Protein AF-A0A971Z7B6-F1 (afdb_monomer_lite)

Sequence (151 aa):
MLAPSCSHKISGAKILSSDQIKGQEIATIKVTFFDSDNRLKSPVATLASSIQGEQPYIMELRNIIATSKGISIEEDSQFSPITDSSHFIELIYDNDYKLDFYYSHQNNWIIWSNVINEDEQKILEYHFLNPKESMEEWLSKVEPMATRAEE

Structure (mmCIF, N/CA/C/O backbone):
data_AF-A0A971Z7B6-F1
#
_entry.id   AF-A0A971Z7B6-F1
#
loop_
_atom_site.group_PDB
_atom_site.id
_atom_site.type_symbol
_atom_site.label_atom_id
_atom_site.label_alt_id
_atom_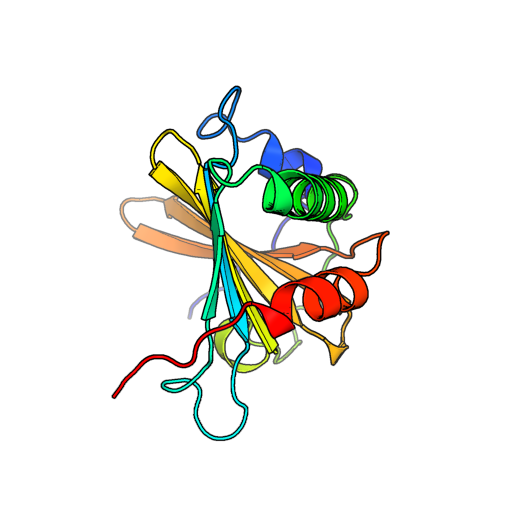site.label_comp_id
_atom_site.label_asym_id
_atom_site.label_entity_id
_atom_site.label_seq_id
_atom_site.pdbx_PDB_ins_code
_atom_site.Cartn_x
_atom_site.Cartn_y
_atom_site.Cartn_z
_atom_site.occupancy
_atom_site.B_iso_or_equiv
_atom_site.auth_seq_id
_atom_site.auth_comp_id
_atom_site.auth_asym_id
_atom_site.auth_atom_id
_atom_site.pdbx_PDB_model_num
ATOM 1 N N . MET A 1 1 ? 7.404 -15.207 -23.929 1.00 28.53 1 MET A N 1
ATOM 2 C CA . MET A 1 1 ? 8.175 -14.011 -23.538 1.00 28.53 1 MET A CA 1
ATOM 3 C C . MET A 1 1 ? 7.154 -13.010 -23.044 1.00 28.53 1 MET A C 1
ATOM 5 O O . MET A 1 1 ? 6.328 -12.593 -23.841 1.00 28.53 1 MET A O 1
ATOM 9 N N . LEU A 1 2 ? 7.111 -12.762 -21.735 1.00 34.25 2 LEU A N 1
ATOM 10 C CA . LEU A 1 2 ? 6.249 -11.736 -21.151 1.00 34.25 2 LEU A CA 1
ATOM 11 C C . LEU A 1 2 ? 6.929 -10.401 -21.443 1.00 34.25 2 LEU A C 1
ATOM 13 O O . LEU A 1 2 ? 8.019 -10.159 -20.931 1.00 34.25 2 LEU A O 1
ATOM 17 N N . ALA A 1 3 ? 6.354 -9.599 -22.334 1.00 32.56 3 ALA A N 1
ATOM 18 C CA . ALA A 1 3 ? 6.779 -8.216 -22.470 1.00 32.56 3 ALA A CA 1
ATOM 19 C C . ALA A 1 3 ? 6.376 -7.499 -21.170 1.00 32.56 3 ALA A C 1
ATOM 21 O O . ALA A 1 3 ? 5.198 -7.563 -20.809 1.00 32.56 3 ALA A O 1
ATOM 22 N N . PRO A 1 4 ? 7.306 -6.865 -20.438 1.00 45.62 4 PRO A N 1
ATOM 23 C CA . PRO A 1 4 ? 6.919 -5.960 -19.374 1.00 45.62 4 PRO A CA 1
ATOM 24 C C . PRO A 1 4 ? 6.203 -4.785 -20.041 1.00 45.62 4 PRO A C 1
ATOM 26 O O . PRO A 1 4 ? 6.789 -4.070 -20.852 1.00 45.62 4 PRO A O 1
ATOM 29 N N . SER A 1 5 ? 4.909 -4.637 -19.760 1.00 43.34 5 SER A N 1
ATOM 30 C CA . SER A 1 5 ? 4.132 -3.467 -20.162 1.00 43.34 5 SER A CA 1
ATOM 31 C C . SER A 1 5 ? 4.793 -2.232 -19.547 1.00 43.34 5 SER A C 1
ATOM 33 O O . SER A 1 5 ? 4.904 -2.121 -18.323 1.00 43.34 5 SER A O 1
ATOM 35 N N . CYS A 1 6 ? 5.290 -1.326 -20.394 1.00 45.94 6 CYS A N 1
ATOM 36 C CA . CYS A 1 6 ? 5.794 -0.025 -19.976 1.00 45.94 6 CYS A CA 1
ATOM 37 C C . CYS A 1 6 ? 4.662 0.711 -19.245 1.00 45.94 6 CYS A C 1
ATOM 39 O O . CYS A 1 6 ? 3.735 1.237 -19.872 1.00 45.94 6 CYS A O 1
ATOM 41 N N . SER A 1 7 ? 4.730 0.762 -17.912 1.00 52.06 7 SER A N 1
ATOM 42 C CA . SER A 1 7 ? 3.718 1.451 -17.118 1.00 52.06 7 SER A CA 1
ATOM 43 C C . SER A 1 7 ? 3.689 2.922 -17.538 1.00 52.06 7 SER A C 1
ATOM 45 O O . SER A 1 7 ? 4.689 3.646 -17.452 1.00 52.06 7 SER A O 1
ATOM 47 N N . HIS A 1 8 ? 2.541 3.373 -18.033 1.00 62.47 8 HIS A N 1
ATOM 48 C CA . HIS A 1 8 ? 2.324 4.788 -18.281 1.00 62.47 8 HIS A CA 1
ATOM 49 C C . HIS A 1 8 ? 2.435 5.519 -16.937 1.00 62.47 8 HIS A C 1
ATOM 51 O O . HIS A 1 8 ? 2.079 4.968 -15.893 1.00 62.47 8 HIS A O 1
ATOM 57 N N . LYS A 1 9 ? 2.943 6.758 -16.939 1.00 82.19 9 LYS A N 1
ATOM 58 C CA . LYS A 1 9 ? 3.063 7.575 -15.720 1.00 82.19 9 LYS A CA 1
ATOM 59 C C . LYS A 1 9 ? 1.670 7.875 -15.157 1.00 82.19 9 LYS A C 1
ATOM 61 O O . LYS A 1 9 ? 1.057 8.880 -15.513 1.00 82.19 9 LYS A O 1
ATOM 66 N N . ILE A 1 10 ? 1.171 7.009 -14.282 1.00 89.31 10 ILE A N 1
ATOM 67 C CA . ILE A 1 10 ? -0.084 7.193 -13.555 1.00 89.31 10 ILE A CA 1
ATOM 68 C C . ILE A 1 10 ? 0.251 7.818 -12.201 1.00 89.31 10 ILE A C 1
ATOM 70 O O . ILE A 1 10 ? 1.139 7.349 -11.501 1.00 89.31 10 ILE A O 1
ATOM 74 N N . SER A 1 11 ? -0.423 8.910 -11.838 1.00 93.62 11 SER A N 1
ATOM 75 C CA . SER A 1 11 ? -0.278 9.538 -10.519 1.00 93.62 11 SER A CA 1
ATOM 76 C C . SER A 1 11 ? -1.204 8.897 -9.491 1.00 93.62 11 SER A C 1
ATOM 78 O O . SER A 1 11 ? -2.250 8.352 -9.846 1.00 93.62 11 SER A O 1
ATOM 80 N N . GLY A 1 12 ? -0.895 9.042 -8.201 1.00 94.19 12 GLY A N 1
ATOM 81 C CA . GLY A 1 12 ? -1.777 8.516 -7.160 1.00 94.19 12 GLY A CA 1
ATOM 82 C C . GLY A 1 12 ? -3.154 9.186 -7.141 1.00 94.19 12 GLY A C 1
ATOM 83 O O . GLY A 1 12 ? -4.158 8.502 -6.978 1.00 94.19 12 GLY A O 1
ATOM 84 N N . ALA A 1 13 ? -3.254 10.482 -7.463 1.00 94.62 13 ALA A N 1
ATOM 85 C CA . ALA A 1 13 ? -4.549 11.135 -7.691 1.00 94.62 13 ALA A CA 1
ATOM 86 C C . ALA A 1 13 ? -5.377 10.460 -8.804 1.00 94.62 13 ALA A C 1
ATOM 88 O O . ALA A 1 13 ? -6.603 10.378 -8.708 1.00 94.62 13 ALA A O 1
ATOM 89 N N . LYS A 1 14 ? -4.726 9.958 -9.864 1.00 94.50 14 LYS A N 1
ATOM 90 C CA . LYS A 1 14 ? -5.416 9.237 -10.939 1.00 94.50 14 LYS A CA 1
ATOM 91 C C . LYS A 1 14 ? -5.886 7.857 -10.471 1.00 94.50 14 LYS A C 1
ATOM 93 O O . LYS A 1 14 ? -7.012 7.486 -10.783 1.00 94.50 14 LYS A O 1
ATOM 98 N N . ILE A 1 15 ? -5.078 7.150 -9.683 1.00 94.31 15 ILE A N 1
ATOM 99 C CA . ILE A 1 15 ? -5.452 5.863 -9.069 1.00 94.31 15 ILE A CA 1
ATOM 100 C C . ILE A 1 15 ? -6.676 6.049 -8.164 1.00 94.31 15 ILE A C 1
ATOM 102 O O . ILE A 1 15 ? -7.679 5.366 -8.333 1.00 94.31 15 ILE A O 1
ATOM 106 N N . LEU A 1 16 ? -6.646 7.053 -7.282 1.00 94.31 16 LEU A N 1
ATOM 107 C CA . LEU A 1 16 ? -7.722 7.358 -6.329 1.00 94.31 16 LEU A CA 1
ATOM 108 C C . LEU A 1 16 ? -8.994 7.963 -6.961 1.00 94.31 16 LEU A C 1
ATOM 110 O O . LEU A 1 16 ? -9.944 8.274 -6.247 1.00 94.31 16 LEU A O 1
ATOM 114 N N . SER A 1 17 ? -9.020 8.159 -8.282 1.00 92.44 17 SER A N 1
ATOM 115 C CA . SER A 1 17 ? -10.197 8.624 -9.037 1.00 92.44 17 SER A CA 1
ATOM 116 C C . SER A 1 17 ? -10.767 7.557 -9.974 1.00 92.44 17 SER A C 1
ATOM 118 O O . SER A 1 17 ? -11.563 7.877 -10.857 1.00 92.44 17 SER A O 1
ATOM 120 N N . SER A 1 18 ? -10.364 6.298 -9.784 1.00 90.81 18 SER A N 1
ATOM 121 C CA . SER A 1 18 ? -10.967 5.137 -10.437 1.00 90.81 18 SER A CA 1
ATOM 122 C C . SER A 1 18 ? -12.477 5.078 -10.162 1.00 90.81 18 SER A C 1
ATOM 124 O O . SER A 1 18 ? -12.941 5.372 -9.057 1.00 90.81 18 SER A O 1
ATOM 126 N N . ASP A 1 19 ? -13.256 4.700 -11.179 1.00 92.06 19 ASP A N 1
ATOM 127 C CA . ASP A 1 19 ? -14.719 4.644 -11.085 1.00 92.06 19 ASP A CA 1
ATOM 128 C C . ASP A 1 19 ? -15.196 3.638 -10.028 1.00 92.06 19 ASP A C 1
ATOM 130 O O . ASP A 1 19 ? -16.231 3.848 -9.403 1.00 92.06 19 ASP A O 1
ATOM 134 N N . GLN A 1 20 ? -14.412 2.586 -9.779 1.00 92.06 20 GLN A N 1
ATOM 135 C CA . GLN A 1 20 ? -14.699 1.542 -8.797 1.00 92.06 20 GLN A CA 1
ATOM 136 C C . GLN A 1 20 ? -14.705 2.049 -7.348 1.00 92.06 20 GLN A C 1
ATOM 138 O O . GLN A 1 20 ? -15.347 1.442 -6.499 1.00 92.06 20 GLN A O 1
ATOM 143 N N . ILE A 1 21 ? -14.012 3.153 -7.063 1.00 93.06 21 ILE A N 1
ATOM 144 C CA . ILE A 1 21 ? -13.868 3.718 -5.709 1.00 93.06 21 ILE A CA 1
ATOM 145 C C . ILE A 1 21 ? -14.414 5.142 -5.609 1.00 93.06 21 ILE A C 1
ATOM 147 O O . ILE A 1 21 ? -14.245 5.841 -4.609 1.00 93.06 21 ILE A O 1
ATOM 151 N N . LYS A 1 22 ? -15.070 5.617 -6.667 1.00 91.69 22 LYS A N 1
ATOM 152 C CA . LYS A 1 22 ? -15.595 6.973 -6.716 1.00 91.69 22 LYS A CA 1
ATOM 153 C C . LYS A 1 22 ? -16.743 7.134 -5.718 1.00 91.69 22 LYS A C 1
ATOM 155 O O . LYS A 1 22 ? -17.763 6.455 -5.803 1.00 91.69 22 LYS A O 1
ATOM 160 N N . GLY A 1 23 ? -16.584 8.080 -4.791 1.00 91.00 23 GLY A N 1
ATOM 161 C CA . GLY A 1 23 ? -17.558 8.330 -3.723 1.00 91.00 23 GLY A CA 1
ATOM 162 C C . GLY A 1 23 ? -17.588 7.252 -2.638 1.00 91.00 23 GLY A C 1
ATOM 163 O O . GLY A 1 23 ? -18.521 7.252 -1.846 1.00 91.00 23 GLY A O 1
ATOM 164 N N . GLN A 1 24 ? -16.606 6.349 -2.638 1.00 95.38 24 GLN A N 1
ATOM 165 C CA . GLN A 1 24 ? -16.402 5.333 -1.612 1.00 95.38 24 GLN A CA 1
ATOM 166 C C . GLN A 1 24 ? -15.335 5.811 -0.626 1.00 95.38 24 GLN A C 1
ATOM 168 O O . GLN A 1 24 ? -14.371 6.480 -1.021 1.00 95.38 24 GLN A O 1
ATOM 173 N N . GLU A 1 25 ? -15.488 5.446 0.641 1.00 94.62 25 GLU A N 1
ATOM 174 C CA . GLU A 1 25 ? -14.496 5.731 1.678 1.00 94.62 25 GLU A CA 1
ATOM 175 C C . GLU A 1 25 ? -13.614 4.507 1.941 1.00 94.62 25 GLU A C 1
ATOM 177 O O . GLU A 1 25 ? -14.022 3.361 1.742 1.00 94.62 25 GLU A O 1
ATOM 182 N N . ILE A 1 26 ? -12.384 4.740 2.406 1.00 97.25 26 ILE A N 1
ATOM 183 C CA . ILE A 1 26 ? -11.505 3.646 2.836 1.00 97.25 26 ILE A CA 1
ATOM 184 C C . ILE A 1 26 ? -12.069 3.093 4.147 1.00 97.25 26 ILE A C 1
ATOM 186 O O . ILE A 1 26 ? -12.076 3.780 5.168 1.00 97.25 26 ILE A O 1
ATOM 190 N N . ALA A 1 27 ? -12.536 1.848 4.122 1.00 97.50 27 ALA A N 1
ATOM 191 C CA . ALA A 1 27 ? -13.078 1.162 5.287 1.00 97.50 27 ALA A CA 1
ATOM 192 C C . ALA A 1 27 ? -11.974 0.536 6.143 1.00 97.50 27 ALA A C 1
ATOM 194 O O . ALA A 1 27 ? -12.044 0.541 7.374 1.00 97.50 27 ALA A O 1
ATOM 195 N N . THR A 1 28 ? -10.950 -0.026 5.504 1.00 98.00 28 THR A N 1
ATOM 196 C CA . THR A 1 28 ? -9.859 -0.722 6.188 1.00 98.00 28 THR A CA 1
ATOM 197 C C . THR A 1 28 ? -8.548 -0.536 5.438 1.00 98.00 28 THR A C 1
ATOM 199 O O . THR A 1 28 ? -8.518 -0.532 4.209 1.00 98.00 28 THR A O 1
ATOM 202 N N . ILE A 1 29 ? -7.454 -0.418 6.184 1.00 98.38 29 ILE A N 1
ATOM 203 C CA . ILE A 1 29 ? -6.091 -0.509 5.662 1.00 98.38 29 ILE A CA 1
ATOM 204 C C . ILE A 1 29 ? -5.421 -1.688 6.345 1.00 98.38 29 ILE A C 1
ATOM 206 O O . ILE A 1 29 ? -5.422 -1.767 7.572 1.00 98.38 29 ILE A O 1
ATOM 210 N N . LYS A 1 30 ? -4.807 -2.576 5.568 1.00 98.12 30 LYS A N 1
ATOM 211 C CA . LYS A 1 30 ? -3.900 -3.592 6.105 1.00 98.12 30 LYS A CA 1
ATOM 212 C C . LYS A 1 30 ? -2.490 -3.301 5.649 1.00 98.12 30 LYS A C 1
ATOM 214 O O . LYS A 1 30 ? -2.262 -3.112 4.459 1.00 98.12 30 LYS A O 1
ATOM 219 N N . VAL A 1 31 ? -1.550 -3.303 6.583 1.00 97.88 31 VAL A N 1
ATOM 220 C CA . VAL A 1 31 ? -0.127 -3.113 6.304 1.00 97.88 31 VAL A CA 1
ATOM 221 C C . VAL A 1 31 ? 0.619 -4.347 6.767 1.00 97.88 31 VAL A C 1
ATOM 223 O O . VAL A 1 31 ? 0.650 -4.636 7.957 1.00 97.88 31 VAL A O 1
ATOM 226 N N . THR A 1 32 ? 1.218 -5.069 5.829 1.00 96.88 32 THR A N 1
ATOM 227 C CA . THR A 1 32 ? 2.157 -6.155 6.110 1.00 96.88 32 THR A CA 1
ATOM 228 C C . THR A 1 32 ? 3.566 -5.583 6.125 1.00 96.88 32 THR A C 1
ATOM 230 O O . THR A 1 32 ? 4.026 -5.054 5.110 1.00 96.88 32 THR A O 1
ATOM 233 N N . PHE A 1 33 ? 4.247 -5.702 7.259 1.00 95.19 33 PHE A N 1
ATOM 234 C CA . PHE A 1 33 ? 5.643 -5.301 7.426 1.00 95.19 33 PHE A CA 1
ATOM 235 C C . PHE A 1 33 ? 6.505 -6.525 7.131 1.00 95.19 33 PHE A C 1
ATOM 237 O O . PHE A 1 33 ? 6.574 -7.434 7.957 1.00 95.19 33 PHE A O 1
ATOM 244 N N . PHE A 1 34 ? 7.077 -6.617 5.925 1.00 93.50 34 PHE A N 1
ATOM 245 C CA . PHE A 1 34 ? 7.740 -7.850 5.511 1.00 93.50 34 PHE A CA 1
ATOM 246 C C . PHE A 1 34 ? 8.973 -8.134 6.365 1.00 93.50 34 PHE A C 1
ATOM 248 O O . PHE A 1 34 ? 9.929 -7.361 6.377 1.00 93.50 34 PHE A O 1
ATOM 255 N N . ASP A 1 35 ? 8.963 -9.290 7.022 1.00 87.88 35 ASP A N 1
ATOM 256 C CA . ASP A 1 35 ? 10.132 -9.824 7.707 1.00 87.88 35 ASP A CA 1
ATOM 257 C C . ASP A 1 35 ? 11.144 -10.323 6.659 1.00 87.88 35 ASP A C 1
ATOM 259 O O . ASP A 1 35 ? 10.799 -11.097 5.755 1.00 87.88 35 ASP A O 1
ATOM 263 N N . SER A 1 36 ? 12.387 -9.840 6.752 1.00 84.06 36 SER A N 1
ATOM 264 C CA . SER A 1 36 ? 13.457 -10.161 5.800 1.00 84.06 36 SER A CA 1
ATOM 265 C C . SER A 1 36 ? 13.891 -11.624 5.853 1.00 84.06 36 SER A C 1
ATOM 267 O O . SER A 1 36 ? 14.361 -12.150 4.846 1.00 84.06 36 SER A O 1
ATOM 269 N N . ASP A 1 37 ? 13.719 -12.276 7.002 1.00 85.50 37 ASP A N 1
ATOM 270 C CA . ASP A 1 37 ? 14.129 -13.655 7.243 1.00 85.50 37 ASP A CA 1
ATOM 271 C C . ASP A 1 37 ? 12.973 -14.625 6.965 1.00 85.50 37 ASP A C 1
ATOM 273 O O . ASP A 1 37 ? 13.190 -15.744 6.491 1.00 85.50 37 ASP A O 1
ATOM 277 N N . ASN A 1 38 ? 11.729 -14.211 7.236 1.00 86.19 38 ASN A N 1
ATOM 278 C CA . ASN A 1 38 ? 10.544 -15.022 6.978 1.00 86.19 38 ASN A CA 1
ATOM 279 C C . ASN A 1 38 ? 9.273 -14.207 6.695 1.00 86.19 38 ASN A C 1
ATOM 281 O O . ASN A 1 38 ? 8.430 -13.996 7.571 1.00 86.19 38 ASN A O 1
ATOM 285 N N . ARG A 1 39 ? 9.051 -13.895 5.414 1.00 85.56 39 ARG A N 1
ATOM 286 C CA . ARG A 1 39 ? 7.858 -13.180 4.933 1.00 85.56 39 ARG A CA 1
ATOM 287 C C . ARG A 1 39 ? 6.516 -13.793 5.357 1.00 85.56 39 ARG A C 1
ATOM 289 O O . ARG A 1 39 ? 5.547 -13.047 5.466 1.00 85.56 39 ARG A O 1
ATOM 296 N N . LEU A 1 40 ? 6.428 -15.102 5.618 1.00 85.12 40 LEU A N 1
ATOM 297 C CA . LEU A 1 40 ? 5.179 -15.741 6.066 1.00 85.12 40 LEU A CA 1
ATOM 298 C C . LEU A 1 40 ? 4.805 -15.380 7.509 1.00 85.12 40 LEU A C 1
ATOM 300 O O . LEU A 1 40 ? 3.640 -15.482 7.873 1.00 85.12 40 LEU A O 1
ATOM 304 N N . LYS A 1 41 ? 5.779 -14.955 8.321 1.00 88.06 41 LYS A N 1
ATOM 305 C CA . LYS A 1 41 ? 5.581 -14.537 9.718 1.00 88.06 41 LYS A CA 1
ATOM 306 C C . LYS A 1 41 ? 5.537 -13.015 9.885 1.00 88.06 41 LYS A C 1
ATOM 308 O O . LYS A 1 41 ? 5.612 -12.516 11.007 1.00 88.06 41 LYS A O 1
ATOM 313 N N . SER A 1 42 ? 5.424 -12.289 8.773 1.00 92.56 42 SER A N 1
ATOM 314 C CA . SER A 1 42 ? 5.374 -10.829 8.759 1.00 92.56 42 SER A CA 1
ATOM 315 C C . SER A 1 42 ? 4.215 -10.320 9.618 1.00 92.56 42 SER A C 1
ATOM 317 O O . SER A 1 42 ? 3.086 -10.791 9.444 1.00 92.56 42 SER A O 1
ATOM 319 N N . PRO A 1 43 ? 4.452 -9.375 10.541 1.00 94.94 43 PRO A N 1
ATOM 320 C CA . PRO A 1 43 ? 3.373 -8.768 11.298 1.00 94.94 43 PRO A CA 1
ATOM 321 C C . PRO A 1 43 ? 2.487 -7.902 10.398 1.00 94.94 43 PRO A C 1
ATOM 323 O O . PRO A 1 43 ? 2.934 -7.338 9.393 1.00 94.94 43 PRO A O 1
ATOM 326 N N . VAL A 1 44 ? 1.215 -7.806 10.779 1.00 96.75 44 VAL A N 1
ATOM 327 C CA . VAL A 1 44 ? 0.197 -7.057 10.046 1.00 96.75 44 VAL A CA 1
ATOM 328 C C . VAL A 1 44 ? -0.469 -6.057 10.981 1.00 96.75 44 VAL A C 1
ATOM 330 O O . VAL A 1 44 ? -1.025 -6.434 12.009 1.00 96.75 44 VAL A O 1
ATOM 333 N N . ALA A 1 45 ? -0.445 -4.777 10.617 1.00 97.00 45 ALA A N 1
ATOM 334 C CA . ALA A 1 45 ? -1.309 -3.771 11.227 1.00 97.00 45 ALA A CA 1
ATOM 335 C C . ALA A 1 45 ? -2.615 -3.683 10.439 1.00 97.00 45 ALA A C 1
ATOM 337 O O . ALA A 1 45 ? -2.603 -3.697 9.207 1.00 97.00 45 ALA A O 1
ATOM 338 N N . THR A 1 46 ? -3.739 -3.578 11.144 1.00 97.19 46 THR A N 1
ATOM 339 C CA . THR A 1 46 ? -5.052 -3.333 10.537 1.00 97.19 46 THR A CA 1
ATOM 340 C C . THR A 1 46 ? -5.626 -2.057 11.126 1.00 97.19 46 THR A C 1
ATOM 342 O O . THR A 1 46 ? -5.841 -1.996 12.331 1.00 97.19 46 THR A O 1
ATOM 345 N N . LEU A 1 47 ? -5.872 -1.065 10.273 1.00 96.81 47 LEU A N 1
ATOM 346 C CA . LEU A 1 47 ? -6.567 0.170 10.620 1.00 96.81 47 LEU A CA 1
ATOM 347 C C . LEU A 1 47 ? -7.997 0.096 10.088 1.00 96.81 47 LEU A C 1
ATOM 349 O O . LEU A 1 47 ? -8.199 -0.292 8.937 1.00 96.81 47 LEU A O 1
ATOM 353 N N . ALA A 1 48 ? -8.977 0.506 10.880 1.00 96.62 48 ALA A N 1
ATOM 354 C CA . ALA A 1 48 ? -10.384 0.513 10.522 1.00 96.62 48 ALA A CA 1
ATOM 355 C C . ALA A 1 48 ? -10.988 1.910 10.687 1.00 96.62 48 ALA A C 1
ATOM 357 O O . ALA A 1 48 ? -10.850 2.565 11.719 1.00 96.62 48 ALA A O 1
ATOM 358 N N . SER A 1 49 ? -11.752 2.349 9.688 1.00 94.88 49 SER A N 1
ATOM 359 C CA . SER A 1 49 ? -12.444 3.643 9.727 1.00 94.88 49 SER A CA 1
ATOM 360 C C . SER A 1 49 ? -13.491 3.722 10.851 1.00 94.88 49 SER A C 1
ATOM 362 O O . SER A 1 49 ? -13.824 4.800 11.343 1.00 94.88 49 SER A O 1
ATOM 364 N N . SER A 1 50 ? -13.979 2.582 11.334 1.00 95.69 50 SER A N 1
ATOM 365 C CA . SER A 1 50 ? -14.863 2.511 12.499 1.00 95.69 50 SER A CA 1
ATOM 366 C C . SER A 1 50 ? -14.174 2.888 13.821 1.00 95.69 50 SER A C 1
ATOM 368 O O . SER A 1 50 ? -14.866 3.168 14.802 1.00 95.69 50 SER A O 1
ATOM 370 N N . ILE A 1 51 ? -12.838 2.939 13.866 1.00 95.12 51 ILE A N 1
ATOM 371 C CA . ILE A 1 51 ? -12.055 3.294 15.052 1.00 95.12 51 ILE A CA 1
ATOM 372 C C . ILE A 1 51 ? -11.652 4.771 14.963 1.00 95.12 51 ILE A C 1
ATOM 374 O O . ILE A 1 51 ? -10.804 5.173 14.169 1.00 95.12 51 ILE A O 1
ATOM 378 N N . GLN A 1 52 ? -12.247 5.610 15.818 1.00 91.62 52 GLN A N 1
ATOM 379 C CA . GLN A 1 52 ? -12.078 7.072 15.767 1.00 91.62 52 GLN A CA 1
ATOM 380 C C . GLN A 1 52 ? -10.609 7.526 15.850 1.00 91.62 52 GLN A C 1
ATOM 382 O O . GLN A 1 52 ? -10.237 8.510 15.214 1.00 91.62 52 GLN A O 1
ATOM 387 N N . GLY A 1 53 ? -9.778 6.821 16.624 1.00 93.62 53 GLY A N 1
ATOM 388 C CA . GLY A 1 53 ? -8.353 7.131 16.761 1.00 93.62 53 GLY A CA 1
ATOM 389 C C . GLY A 1 53 ? -7.520 6.832 15.511 1.00 93.62 53 GLY A C 1
ATOM 390 O O . GLY A 1 53 ? -6.421 7.361 15.390 1.00 93.62 53 GLY A O 1
ATOM 391 N N . GLU A 1 54 ? -8.037 6.027 14.578 1.00 95.69 54 GLU A N 1
ATOM 392 C CA . GLU A 1 54 ? -7.290 5.551 13.407 1.00 95.69 54 GLU A CA 1
ATOM 393 C C . GLU A 1 54 ? -7.577 6.354 12.132 1.00 95.69 54 GLU A C 1
ATOM 395 O O . GLU A 1 54 ? -6.766 6.387 11.205 1.00 95.69 54 GLU A O 1
ATOM 400 N N . GLN A 1 55 ? -8.698 7.078 12.120 1.00 94.75 55 GLN A N 1
ATOM 401 C CA . GLN A 1 55 ? -9.118 7.972 11.038 1.00 94.75 55 GLN A CA 1
ATOM 402 C C . GLN A 1 55 ? -8.021 8.944 10.560 1.00 94.75 55 GLN A C 1
ATOM 404 O O . GLN A 1 55 ? -7.835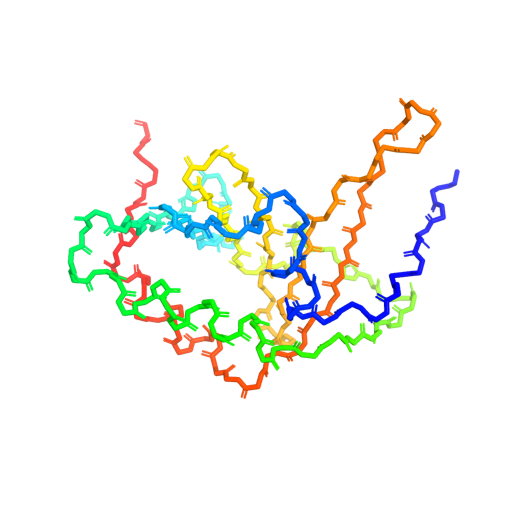 9.065 9.345 1.00 94.75 55 GLN A O 1
ATOM 409 N N . PRO A 1 56 ? -7.236 9.600 11.445 1.00 96.31 56 PRO A N 1
ATOM 410 C CA . PRO A 1 56 ? -6.152 10.472 11.000 1.00 96.31 56 PRO A CA 1
ATOM 411 C C . PRO A 1 56 ? -5.096 9.751 10.152 1.00 96.31 56 PRO A C 1
ATOM 413 O O . PRO A 1 56 ? -4.660 10.305 9.146 1.00 96.31 56 PRO A O 1
ATOM 416 N N . TYR A 1 57 ? -4.729 8.511 10.497 1.00 96.81 57 TYR A N 1
ATOM 417 C CA . TYR A 1 57 ? -3.735 7.737 9.744 1.00 96.81 57 TYR A CA 1
ATOM 418 C C . TYR A 1 57 ? -4.273 7.298 8.381 1.00 96.81 57 TYR A C 1
ATOM 420 O O . TYR A 1 57 ? -3.534 7.318 7.397 1.00 96.81 57 TYR A O 1
ATOM 428 N N . ILE A 1 58 ? -5.562 6.950 8.304 1.00 97.00 58 ILE A N 1
ATOM 429 C CA . ILE A 1 58 ? -6.233 6.615 7.039 1.00 97.00 58 ILE A CA 1
ATOM 430 C C . ILE A 1 58 ? -6.217 7.826 6.097 1.00 97.00 58 ILE A C 1
ATOM 432 O O . ILE A 1 58 ? -5.840 7.713 4.927 1.00 97.00 58 ILE A O 1
ATOM 436 N N . MET A 1 59 ? -6.579 9.003 6.615 1.00 96.06 59 MET A N 1
ATOM 437 C CA . MET A 1 59 ? -6.552 10.249 5.849 1.00 96.06 59 MET A CA 1
ATOM 438 C C . MET A 1 59 ? -5.132 10.636 5.420 1.00 96.06 59 MET A C 1
ATOM 440 O O . MET A 1 59 ? -4.939 11.060 4.279 1.00 96.06 59 MET A O 1
ATOM 444 N N . GLU A 1 60 ? -4.144 10.483 6.305 1.00 97.38 60 GLU A N 1
ATOM 445 C CA . GLU A 1 60 ? -2.733 10.765 6.018 1.00 97.38 60 GLU A CA 1
ATOM 446 C C . GLU A 1 60 ? -2.222 9.889 4.867 1.00 97.38 60 GLU A C 1
ATOM 448 O O . GLU A 1 60 ? -1.725 10.429 3.881 1.00 97.38 60 GLU A O 1
ATOM 453 N N . LEU A 1 61 ? -2.449 8.568 4.900 1.00 97.88 61 LEU A N 1
ATOM 454 C CA . LEU A 1 61 ? -2.037 7.686 3.802 1.00 97.88 61 LEU A CA 1
ATOM 455 C C . LEU A 1 61 ? -2.710 8.056 2.481 1.00 97.88 61 LEU A C 1
ATOM 457 O O . LEU A 1 61 ? -2.062 8.116 1.433 1.00 97.88 61 LEU A O 1
ATOM 461 N N . ARG A 1 62 ? -4.020 8.323 2.520 1.00 96.44 62 ARG A N 1
ATOM 462 C CA . ARG A 1 62 ? -4.766 8.739 1.330 1.00 96.44 62 ARG A CA 1
ATOM 463 C C . ARG A 1 62 ? -4.166 10.010 0.724 1.00 96.44 62 ARG A C 1
ATOM 465 O O . ARG A 1 62 ? -4.083 10.108 -0.500 1.00 96.44 62 ARG A O 1
ATOM 472 N N . ASN A 1 63 ? -3.730 10.960 1.550 1.00 96.88 63 ASN A N 1
ATOM 473 C CA . ASN A 1 63 ? -3.075 12.189 1.099 1.00 96.88 63 ASN A CA 1
ATOM 474 C C . ASN A 1 63 ? -1.675 11.929 0.527 1.00 96.88 63 ASN A C 1
ATOM 476 O O . ASN A 1 63 ? -1.369 12.448 -0.552 1.00 96.88 63 ASN A O 1
ATOM 480 N N . ILE A 1 64 ? -0.878 11.068 1.170 1.00 97.69 64 I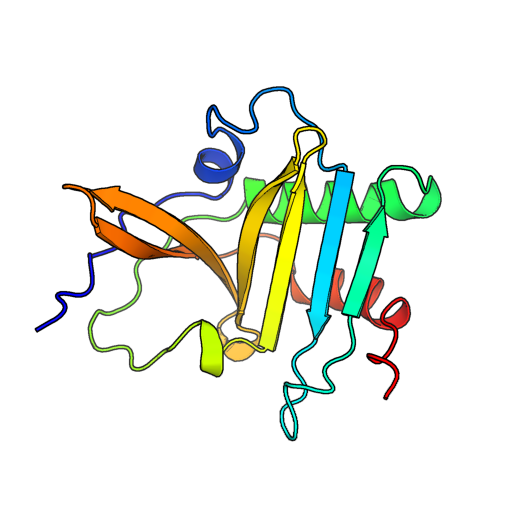LE A N 1
ATOM 481 C CA . ILE A 1 64 ? 0.431 10.637 0.660 1.00 97.69 64 ILE A CA 1
ATOM 482 C C . ILE A 1 64 ? 0.259 10.075 -0.755 1.00 97.69 64 ILE A C 1
ATOM 484 O O . ILE A 1 64 ? 0.900 10.546 -1.698 1.00 97.69 64 ILE A O 1
ATOM 488 N N . ILE A 1 65 ? -0.669 9.131 -0.947 1.00 97.12 65 ILE A N 1
ATOM 489 C CA . ILE A 1 65 ? -0.948 8.540 -2.262 1.00 97.12 65 ILE A CA 1
ATOM 490 C C . ILE A 1 65 ? -1.448 9.618 -3.229 1.00 97.12 65 ILE A C 1
ATOM 492 O O . ILE A 1 65 ? -0.888 9.771 -4.311 1.00 97.12 65 ILE A O 1
ATOM 496 N N . ALA A 1 66 ? -2.449 10.418 -2.851 1.00 96.12 66 ALA A N 1
ATOM 497 C CA . ALA A 1 66 ? -3.020 11.447 -3.722 1.00 96.12 66 ALA A CA 1
ATOM 498 C C . ALA A 1 66 ? -1.972 12.445 -4.243 1.00 96.12 66 ALA A C 1
ATOM 500 O O . ALA A 1 66 ? -2.039 12.869 -5.399 1.00 96.12 66 ALA A O 1
ATOM 501 N N . THR A 1 67 ? -0.997 12.809 -3.410 1.00 96.31 67 THR A N 1
ATOM 502 C CA . THR A 1 67 ? 0.067 13.757 -3.768 1.00 96.31 67 THR A CA 1
ATOM 503 C C . THR A 1 67 ? 1.270 13.100 -4.451 1.00 96.31 67 THR A C 1
ATOM 505 O O . THR A 1 67 ? 2.141 13.810 -4.967 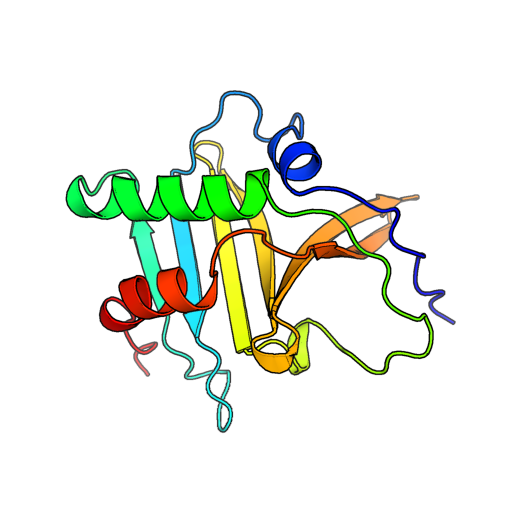1.00 96.31 67 THR A O 1
ATOM 508 N N . SER A 1 68 ? 1.312 11.765 -4.512 1.00 96.69 68 SER A N 1
ATOM 509 C CA . SER A 1 68 ? 2.395 11.006 -5.134 1.00 96.69 68 SER A CA 1
ATOM 510 C C . SER A 1 68 ? 2.382 11.127 -6.658 1.00 96.69 68 SER A C 1
ATOM 512 O O . SER A 1 68 ? 1.349 10.977 -7.326 1.00 96.69 68 SER A O 1
ATOM 514 N N . LYS A 1 69 ? 3.560 11.375 -7.236 1.00 94.94 69 LYS A N 1
ATOM 515 C CA . LYS A 1 69 ? 3.732 11.543 -8.685 1.00 94.94 69 LYS A CA 1
ATOM 516 C C . LYS A 1 69 ? 4.135 10.230 -9.339 1.00 94.94 69 LYS A C 1
ATOM 518 O O . LYS A 1 69 ? 5.050 9.577 -8.857 1.00 94.94 69 LYS A O 1
ATOM 523 N N . GLY A 1 70 ? 3.519 9.909 -10.475 1.00 93.50 70 GLY A N 1
ATOM 524 C CA . GLY A 1 70 ? 3.943 8.784 -11.306 1.00 93.50 70 GLY A CA 1
ATOM 525 C C . GLY A 1 70 ? 5.341 9.002 -11.876 1.00 93.50 70 GLY A C 1
ATOM 526 O O . GLY A 1 70 ? 5.639 10.077 -12.410 1.00 93.50 70 GLY A O 1
ATOM 527 N N . ILE A 1 71 ? 6.184 7.982 -11.772 1.00 91.00 71 ILE A N 1
ATOM 528 C CA . ILE A 1 71 ? 7.542 7.960 -12.312 1.00 91.00 71 ILE A CA 1
ATOM 529 C C . ILE A 1 71 ? 7.701 6.793 -13.287 1.00 91.00 71 ILE A C 1
ATOM 531 O O . ILE A 1 71 ? 6.907 5.858 -13.298 1.00 91.00 71 ILE A O 1
ATOM 535 N N . SER A 1 72 ? 8.727 6.875 -14.128 1.00 86.81 72 SER A N 1
ATOM 536 C CA . SER A 1 72 ? 9.167 5.749 -14.951 1.00 86.81 72 SER A CA 1
ATOM 537 C C . SER A 1 72 ? 10.415 5.167 -14.308 1.00 86.81 72 SER A C 1
ATOM 539 O O . SER A 1 72 ? 11.282 5.932 -13.883 1.00 86.81 72 SER A O 1
ATOM 541 N N . ILE A 1 73 ? 10.491 3.844 -14.248 1.00 80.62 73 ILE A N 1
ATOM 542 C CA . ILE A 1 73 ? 11.713 3.126 -13.892 1.00 80.62 73 ILE A CA 1
ATOM 543 C C . ILE A 1 73 ? 12.379 2.618 -15.171 1.00 80.62 73 ILE A C 1
ATOM 545 O O . ILE A 1 73 ? 11.704 2.429 -16.185 1.00 80.62 73 ILE A O 1
ATOM 549 N N . GLU A 1 74 ? 13.698 2.460 -15.145 1.00 76.25 74 GLU A N 1
ATOM 550 C CA . GLU A 1 74 ? 14.439 1.898 -16.276 1.00 76.25 74 GLU A CA 1
ATOM 551 C C . GLU A 1 74 ? 13.992 0.449 -16.519 1.00 76.25 74 GLU A C 1
ATOM 553 O O . GLU A 1 74 ? 13.855 -0.322 -15.571 1.00 76.25 74 GLU A O 1
ATOM 558 N N . GLU A 1 75 ? 13.758 0.082 -17.782 1.00 60.09 75 GLU A N 1
ATOM 559 C CA . GLU A 1 75 ? 13.268 -1.255 -18.167 1.00 60.09 75 GLU A CA 1
ATOM 560 C C . GLU A 1 75 ? 14.242 -2.381 -17.787 1.00 60.09 75 GLU A C 1
ATOM 562 O O . GLU A 1 75 ? 13.812 -3.504 -17.535 1.00 60.09 75 GLU A O 1
ATOM 567 N N . ASP A 1 76 ? 15.535 -2.066 -17.661 1.00 59.31 76 ASP A N 1
ATOM 568 C CA . ASP A 1 76 ? 16.582 -3.001 -17.231 1.00 59.31 76 ASP A CA 1
ATOM 569 C C . ASP A 1 76 ? 16.683 -3.139 -15.698 1.00 59.31 76 ASP A C 1
ATOM 571 O O . ASP A 1 76 ? 17.559 -3.839 -15.178 1.00 59.31 76 ASP A O 1
ATOM 575 N N . SER A 1 77 ? 15.804 -2.471 -14.941 1.00 69.56 77 SER A N 1
ATOM 576 C CA . SER A 1 77 ? 15.753 -2.610 -13.488 1.00 69.56 77 SER A CA 1
ATOM 577 C C . SER A 1 77 ? 15.354 -4.038 -13.107 1.00 69.56 77 SER A C 1
ATOM 579 O O . SER A 1 77 ? 14.269 -4.506 -13.440 1.00 69.56 77 SER A O 1
ATOM 581 N N . GLN A 1 78 ? 16.207 -4.730 -12.347 1.00 78.38 78 GLN A N 1
ATOM 582 C CA . GLN A 1 78 ? 15.908 -6.066 -11.809 1.00 78.38 78 GLN A CA 1
ATOM 583 C C . GLN A 1 78 ? 14.920 -6.045 -10.626 1.00 78.38 78 GLN A C 1
ATOM 585 O O . GLN A 1 78 ? 14.741 -7.064 -9.965 1.00 78.38 78 GLN A O 1
ATOM 590 N N . PHE A 1 79 ? 14.300 -4.898 -10.337 1.00 83.94 79 PHE A N 1
ATOM 591 C CA . PHE A 1 79 ? 13.432 -4.724 -9.181 1.00 83.94 79 PHE A CA 1
ATOM 592 C C . PHE A 1 79 ? 12.102 -5.474 -9.346 1.00 83.94 79 PHE A C 1
ATOM 594 O O . PHE A 1 79 ? 11.335 -5.232 -10.278 1.00 83.94 79 PHE A O 1
ATOM 601 N N . SER A 1 80 ? 11.790 -6.334 -8.383 1.00 87.00 80 SER A N 1
ATOM 602 C CA . SER A 1 80 ? 10.537 -7.076 -8.277 1.00 87.00 80 SER A CA 1
ATOM 603 C C . SER A 1 80 ? 9.724 -6.551 -7.087 1.00 87.00 80 SER A C 1
ATOM 605 O O . SER A 1 80 ? 10.107 -6.765 -5.933 1.00 87.00 80 SER A O 1
ATOM 607 N N . PRO A 1 81 ? 8.559 -5.907 -7.315 1.00 87.06 81 PRO A N 1
ATOM 608 C CA . PRO A 1 81 ? 7.733 -5.367 -6.234 1.00 87.06 81 PRO A CA 1
ATOM 609 C C . PRO A 1 81 ? 7.371 -6.393 -5.161 1.00 87.06 81 PRO A C 1
ATOM 611 O O . PRO A 1 81 ? 7.345 -6.058 -3.981 1.00 87.06 81 PRO A O 1
ATOM 614 N N . ILE A 1 82 ? 7.144 -7.650 -5.545 1.00 85.81 82 ILE A N 1
ATOM 615 C CA . ILE A 1 82 ? 6.764 -8.706 -4.606 1.00 85.81 82 ILE A CA 1
ATOM 616 C C . ILE A 1 82 ? 7.929 -9.058 -3.680 1.00 85.81 82 ILE A C 1
ATOM 618 O O . ILE A 1 82 ? 7.709 -9.208 -2.483 1.00 85.81 82 ILE A O 1
ATOM 622 N N . THR A 1 83 ? 9.150 -9.199 -4.201 1.00 86.44 83 THR A N 1
ATOM 623 C CA . THR A 1 83 ? 10.301 -9.723 -3.438 1.00 86.44 83 THR A CA 1
ATOM 624 C C . THR A 1 83 ? 11.175 -8.645 -2.815 1.00 86.44 83 THR A C 1
ATOM 626 O O . THR A 1 83 ? 11.810 -8.908 -1.794 1.00 86.44 83 THR A O 1
ATOM 629 N N . ASP A 1 84 ? 11.168 -7.437 -3.374 1.00 89.69 84 ASP A N 1
ATOM 630 C CA . ASP A 1 84 ? 12.139 -6.391 -3.033 1.00 89.69 84 ASP A CA 1
ATOM 631 C C . ASP A 1 84 ? 11.497 -5.230 -2.260 1.00 89.69 84 ASP A C 1
ATOM 633 O O . ASP A 1 84 ? 12.188 -4.378 -1.698 1.00 89.69 84 ASP A O 1
ATOM 637 N N . SER A 1 85 ? 10.164 -5.188 -2.194 1.00 91.56 85 SER A N 1
ATOM 638 C CA . SER A 1 85 ? 9.457 -4.226 -1.348 1.00 91.56 85 SER A CA 1
ATOM 639 C C . SER A 1 85 ? 9.513 -4.643 0.113 1.00 91.56 85 SER A C 1
ATOM 641 O O . SER A 1 85 ? 9.419 -5.828 0.440 1.00 91.56 85 SER A O 1
ATOM 643 N N . SER A 1 86 ? 9.615 -3.651 0.993 1.00 93.75 86 SER A N 1
ATOM 644 C CA . SER A 1 86 ? 9.641 -3.841 2.441 1.00 93.75 86 SER A CA 1
ATOM 645 C C . SER A 1 86 ? 8.246 -3.958 3.048 1.00 93.75 86 SER A C 1
ATOM 647 O O . SER A 1 86 ? 8.102 -4.528 4.122 1.00 93.75 86 SER A O 1
ATOM 649 N N . HIS A 1 87 ? 7.213 -3.441 2.376 1.00 96.19 87 HIS A N 1
ATOM 650 C CA . HIS A 1 87 ? 5.841 -3.509 2.880 1.00 96.19 87 HIS A CA 1
ATOM 651 C C . HIS A 1 87 ? 4.842 -3.804 1.768 1.00 96.19 87 HIS A C 1
ATOM 653 O O . HIS A 1 87 ? 5.064 -3.453 0.605 1.00 96.19 87 HIS A O 1
ATOM 659 N N . PHE A 1 88 ? 3.722 -4.399 2.165 1.00 96.62 88 PHE A N 1
ATOM 660 C CA . PHE A 1 88 ? 2.515 -4.522 1.357 1.00 96.62 88 PHE A CA 1
ATOM 661 C C . PHE A 1 88 ? 1.353 -3.832 2.067 1.00 96.62 88 PHE A C 1
ATOM 663 O O . PHE A 1 88 ? 1.181 -3.990 3.273 1.00 96.62 88 PHE A O 1
ATOM 670 N N . ILE A 1 89 ? 0.585 -3.042 1.328 1.00 98.19 89 ILE A N 1
ATOM 671 C CA . ILE A 1 89 ? -0.479 -2.186 1.840 1.00 98.19 89 ILE A CA 1
ATOM 672 C C . ILE A 1 89 ? -1.730 -2.440 1.003 1.00 98.19 89 ILE A C 1
ATOM 674 O O . ILE A 1 89 ? -1.758 -2.137 -0.186 1.00 98.19 89 ILE A O 1
ATOM 678 N N . GLU A 1 90 ? -2.768 -2.973 1.634 1.00 98.00 90 GLU A N 1
ATOM 679 C CA . GLU A 1 90 ? -4.076 -3.217 1.024 1.00 98.00 90 GLU A CA 1
ATOM 680 C C . GLU A 1 90 ? -5.043 -2.134 1.522 1.00 98.00 90 GLU A C 1
ATOM 682 O O . GLU A 1 90 ? -5.298 -2.033 2.727 1.00 98.00 90 GLU A O 1
ATOM 687 N N . LEU A 1 91 ? -5.576 -1.316 0.610 1.00 98.06 91 LEU A N 1
ATOM 688 C CA . LEU A 1 91 ? -6.703 -0.424 0.896 1.00 98.06 91 LEU A CA 1
ATOM 689 C C . LEU A 1 91 ? -7.994 -1.142 0.533 1.00 98.06 91 LEU A C 1
ATOM 691 O O . LEU A 1 91 ? -8.17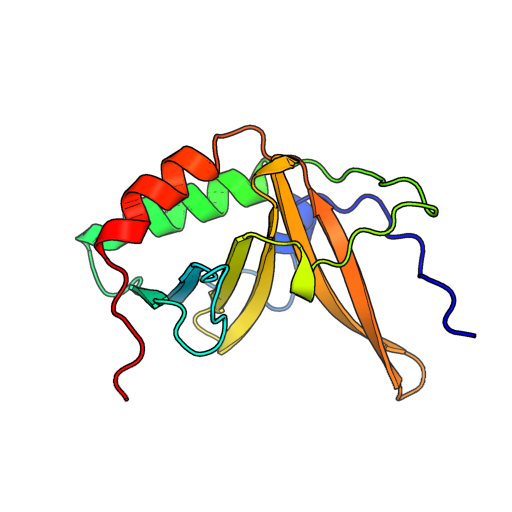3 -1.526 -0.621 1.00 98.06 91 LEU A O 1
ATOM 695 N N . ILE A 1 92 ? -8.901 -1.275 1.494 1.00 98.06 92 ILE A N 1
ATOM 696 C CA . ILE A 1 92 ? -10.220 -1.875 1.300 1.00 98.06 92 ILE A CA 1
ATOM 697 C C . ILE A 1 92 ? -11.259 -0.772 1.468 1.00 98.06 92 ILE A C 1
ATOM 699 O O . ILE A 1 92 ? -11.341 -0.139 2.524 1.00 98.06 92 ILE A O 1
ATOM 703 N N . TYR A 1 93 ? -12.034 -0.534 0.419 1.00 97.56 93 TYR A N 1
ATOM 704 C CA . TYR A 1 93 ? -13.123 0.436 0.414 1.00 97.56 93 TYR A CA 1
ATOM 705 C C . TYR A 1 93 ? -14.401 -0.171 1.005 1.00 97.56 93 TYR A C 1
ATOM 707 O O . TYR A 1 93 ? -14.523 -1.385 1.143 1.00 97.56 93 TYR A O 1
ATOM 715 N N . ASP A 1 94 ? -15.353 0.678 1.378 1.00 96.56 94 ASP A N 1
ATOM 716 C CA . ASP A 1 94 ? -16.664 0.280 1.916 1.00 96.56 94 ASP A CA 1
ATOM 717 C C . ASP A 1 94 ? -17.513 -0.585 0.964 1.00 96.56 94 ASP A C 1
ATOM 719 O O . ASP A 1 94 ? -18.380 -1.327 1.422 1.00 96.56 94 ASP A O 1
ATOM 723 N N . ASN A 1 95 ? -17.234 -0.552 -0.340 1.00 96.31 95 ASN A N 1
ATOM 724 C CA . ASN A 1 95 ? -17.799 -1.458 -1.341 1.00 96.31 95 ASN A CA 1
ATOM 725 C C . ASN A 1 95 ? -16.969 -2.732 -1.588 1.00 96.31 95 ASN A C 1
ATOM 727 O O . ASN A 1 95 ? -17.121 -3.363 -2.636 1.00 96.31 95 ASN A O 1
ATOM 731 N N . ASP A 1 96 ? -16.064 -3.072 -0.670 1.00 96.06 96 ASP A N 1
ATOM 732 C CA . ASP A 1 96 ? -15.134 -4.204 -0.736 1.00 96.06 96 ASP A CA 1
ATOM 733 C C . ASP A 1 96 ? -14.112 -4.149 -1.887 1.00 96.06 96 ASP A C 1
ATOM 735 O O . ASP A 1 96 ? -13.339 -5.095 -2.081 1.00 96.06 96 ASP A O 1
ATOM 739 N N . TYR A 1 97 ? -14.057 -3.052 -2.652 1.00 95.44 97 TYR A N 1
ATOM 740 C CA . TYR A 1 97 ? -13.035 -2.885 -3.678 1.00 95.44 97 TYR A CA 1
ATOM 741 C C . TYR A 1 97 ? -11.657 -2.699 -3.041 1.00 95.44 97 TYR A C 1
ATOM 743 O O . TYR A 1 97 ? -11.513 -2.033 -2.013 1.00 95.44 97 TYR A O 1
ATOM 751 N N . LYS A 1 98 ? -10.631 -3.274 -3.674 1.00 96.25 98 LYS A N 1
ATOM 752 C CA . LYS A 1 98 ? -9.267 -3.295 -3.148 1.00 96.25 98 LYS A CA 1
ATOM 753 C C . LYS A 1 98 ? -8.296 -2.554 -4.046 1.00 96.25 98 LYS A C 1
ATOM 755 O O . LYS A 1 98 ? -8.325 -2.709 -5.266 1.00 96.25 98 LYS A O 1
ATOM 760 N N . LEU A 1 99 ? -7.405 -1.793 -3.424 1.00 96.88 99 LEU A N 1
ATOM 761 C CA . LEU A 1 99 ? -6.199 -1.294 -4.065 1.00 96.88 99 LEU A CA 1
ATOM 762 C C . LEU A 1 99 ? -4.976 -1.835 -3.335 1.00 96.88 99 LEU A C 1
ATOM 764 O O . LEU A 1 99 ? -4.798 -1.592 -2.142 1.00 96.88 99 LEU A O 1
ATOM 768 N N . ASP A 1 100 ? -4.125 -2.511 -4.094 1.00 97.06 100 ASP A N 1
ATOM 769 C CA . ASP A 1 100 ? -2.927 -3.167 -3.597 1.00 97.06 100 ASP A CA 1
ATOM 770 C C . ASP A 1 100 ? -1.700 -2.309 -3.897 1.00 97.06 100 ASP A C 1
ATOM 772 O O . ASP A 1 100 ? -1.426 -1.959 -5.050 1.00 97.06 100 ASP A O 1
ATOM 776 N N . PHE A 1 101 ? -0.941 -1.980 -2.858 1.00 97.44 101 PHE A N 1
ATOM 777 C CA . PHE A 1 101 ? 0.286 -1.208 -2.964 1.00 97.44 101 PHE A CA 1
ATOM 778 C C . PHE A 1 101 ? 1.456 -1.944 -2.326 1.00 97.44 101 PHE A C 1
ATOM 780 O O . PHE A 1 101 ? 1.326 -2.604 -1.299 1.00 97.44 101 PHE A O 1
ATOM 787 N N . TYR A 1 102 ? 2.636 -1.761 -2.898 1.00 96.44 102 TYR A N 1
ATOM 788 C CA . TYR A 1 102 ? 3.902 -2.130 -2.287 1.00 96.44 102 TYR A CA 1
ATOM 789 C C . TYR A 1 102 ? 4.700 -0.874 -1.952 1.00 96.44 102 TYR A C 1
ATOM 791 O O . TYR A 1 102 ? 4.590 0.139 -2.644 1.00 96.44 102 TYR A O 1
ATOM 799 N N . TYR A 1 103 ? 5.524 -0.937 -0.909 1.00 96.69 103 TYR A N 1
ATOM 800 C CA . TYR A 1 103 ? 6.453 0.140 -0.573 1.00 96.69 103 TYR A CA 1
ATOM 801 C C . TYR A 1 103 ? 7.896 -0.359 -0.577 1.00 96.69 103 TYR A C 1
ATOM 803 O O . TYR A 1 103 ? 8.231 -1.328 0.106 1.00 96.69 103 TYR A O 1
ATOM 811 N N . SER A 1 104 ? 8.758 0.326 -1.329 1.00 94.00 104 SER A N 1
ATOM 812 C CA . SER A 1 104 ? 10.204 0.097 -1.333 1.00 94.00 104 SER A CA 1
ATOM 813 C C . SER A 1 104 ? 10.889 1.158 -0.480 1.00 94.00 104 SER A C 1
ATOM 815 O O . SER A 1 104 ? 11.021 2.301 -0.912 1.00 94.00 104 SER A O 1
ATOM 817 N N . HIS A 1 105 ? 11.359 0.775 0.710 1.00 92.12 105 HIS A N 1
ATOM 818 C CA . HIS A 1 105 ? 12.065 1.695 1.611 1.00 92.12 105 HIS A CA 1
ATOM 819 C C . HIS A 1 105 ? 13.343 2.263 0.970 1.00 92.12 105 HIS A C 1
ATOM 821 O O . HIS A 1 105 ? 13.563 3.466 1.014 1.00 92.12 105 HIS A O 1
ATOM 827 N N . GLN A 1 106 ? 14.153 1.422 0.315 1.00 90.12 106 GLN A N 1
ATOM 828 C CA . GLN A 1 106 ? 15.430 1.848 -0.279 1.00 90.12 106 GLN A CA 1
ATOM 829 C C . GLN A 1 106 ? 15.265 2.933 -1.348 1.00 90.12 106 GLN A C 1
ATOM 831 O O . GLN A 1 106 ? 16.093 3.834 -1.446 1.00 90.12 106 GLN A O 1
ATOM 836 N N . ASN A 1 107 ? 14.197 2.846 -2.142 1.00 88.88 107 ASN A N 1
ATOM 837 C CA . ASN A 1 107 ? 13.955 3.766 -3.249 1.00 88.88 107 ASN A CA 1
ATOM 838 C C . ASN A 1 107 ? 12.916 4.848 -2.921 1.00 88.88 107 ASN A C 1
ATOM 840 O O . ASN A 1 107 ? 12.694 5.746 -3.732 1.00 88.88 107 ASN A O 1
ATOM 844 N N . ASN A 1 108 ? 12.270 4.753 -1.754 1.00 91.94 108 ASN A N 1
ATOM 845 C CA . ASN A 1 108 ? 11.095 5.533 -1.377 1.00 91.94 108 ASN A CA 1
ATOM 846 C C . ASN A 1 108 ? 10.013 5.522 -2.477 1.00 91.94 108 ASN A C 1
ATOM 848 O O . ASN A 1 108 ? 9.525 6.563 -2.914 1.00 91.94 108 ASN A O 1
ATOM 852 N N . TRP A 1 109 ? 9.668 4.332 -2.976 1.00 94.62 109 TRP A N 1
ATOM 853 C CA . TRP A 1 109 ? 8.623 4.167 -3.992 1.00 94.62 109 TRP A CA 1
ATOM 854 C C . TRP A 1 109 ? 7.359 3.578 -3.390 1.00 94.62 109 TRP A C 1
ATOM 856 O O . TRP A 1 109 ? 7.423 2.568 -2.691 1.00 94.62 109 TRP A O 1
ATOM 866 N N . ILE A 1 110 ? 6.213 4.157 -3.747 1.00 96.12 110 ILE A N 1
ATOM 867 C CA . ILE A 1 110 ? 4.904 3.514 -3.607 1.00 96.12 110 ILE A CA 1
ATOM 868 C C . ILE A 1 110 ? 4.567 2.896 -4.961 1.00 96.12 110 ILE A C 1
ATOM 870 O O . ILE A 1 110 ? 4.610 3.575 -5.982 1.00 96.12 110 ILE A O 1
ATOM 874 N N . ILE A 1 111 ? 4.247 1.612 -4.988 1.00 95.69 111 ILE A N 1
ATOM 875 C CA . ILE A 1 111 ? 4.045 0.853 -6.220 1.00 95.69 111 ILE A CA 1
ATOM 876 C C . ILE A 1 111 ? 2.623 0.324 -6.207 1.00 95.69 111 ILE A C 1
ATOM 878 O O . ILE A 1 111 ? 2.294 -0.525 -5.386 1.00 95.69 111 ILE A O 1
ATOM 882 N N . TRP A 1 112 ? 1.776 0.819 -7.097 1.00 95.75 112 TRP A N 1
ATOM 883 C CA . TRP A 1 112 ? 0.419 0.305 -7.235 1.00 95.75 112 TRP A CA 1
ATOM 884 C C . TRP A 1 112 ? 0.408 -0.929 -8.132 1.00 95.75 112 TRP A C 1
ATOM 886 O O . TRP A 1 112 ? 0.972 -0.905 -9.225 1.00 95.75 112 TRP A O 1
ATOM 896 N N . SER A 1 113 ? -0.235 -1.988 -7.654 1.00 92.56 113 SER A N 1
ATOM 897 C CA . SER A 1 113 ? -0.418 -3.257 -8.342 1.00 92.56 113 SER A CA 1
ATOM 898 C C . SER A 1 113 ? -1.832 -3.322 -8.906 1.00 92.56 113 SER A C 1
ATOM 900 O O . SER A 1 113 ? -2.806 -3.385 -8.155 1.00 92.56 113 SER A O 1
ATOM 902 N N . ASN A 1 114 ? -1.951 -3.298 -10.229 1.00 90.19 114 ASN A N 1
ATOM 903 C CA . ASN A 1 114 ? -3.227 -3.308 -10.926 1.00 90.19 114 ASN A CA 1
ATOM 904 C C . ASN A 1 114 ? -3.385 -4.594 -11.736 1.00 90.19 114 ASN A C 1
ATOM 906 O O . ASN A 1 114 ? -2.486 -4.974 -12.481 1.00 90.19 114 ASN A O 1
ATOM 910 N N . VAL A 1 115 ? -4.541 -5.247 -11.629 1.00 85.50 115 VAL A N 1
ATOM 911 C CA . VAL A 1 115 ? -4.876 -6.396 -12.477 1.00 85.50 115 VAL A CA 1
ATOM 912 C C . VAL A 1 115 ? -5.831 -5.925 -13.562 1.00 85.50 115 VAL A C 1
ATOM 914 O O . VAL A 1 115 ? -6.979 -5.585 -13.276 1.00 85.50 115 VAL A O 1
ATOM 917 N N . ILE A 1 116 ? -5.371 -5.933 -14.809 1.00 82.25 116 ILE A N 1
ATOM 918 C CA . ILE A 1 116 ? -6.198 -5.645 -15.982 1.00 82.25 116 ILE A CA 1
ATOM 919 C C . ILE A 1 116 ? -6.672 -6.954 -16.616 1.00 82.25 116 ILE A C 1
ATOM 921 O O . ILE A 1 116 ? -5.964 -7.960 -16.606 1.00 82.25 116 ILE A O 1
ATOM 925 N N . ASN A 1 117 ? -7.893 -6.950 -17.144 1.00 78.88 117 ASN A N 1
ATOM 926 C CA . ASN A 1 117 ? -8.419 -8.040 -17.962 1.00 78.88 117 ASN A CA 1
ATOM 927 C C . ASN A 1 117 ? -8.362 -7.597 -19.425 1.00 78.88 117 ASN A C 1
ATOM 929 O O . ASN A 1 117 ? -9.189 -6.787 -19.844 1.00 78.88 117 ASN A O 1
ATOM 933 N N . GLU A 1 118 ? -7.418 -8.138 -20.186 1.00 74.31 118 GLU A N 1
ATOM 934 C CA . GLU A 1 118 ? -7.304 -7.933 -21.632 1.00 74.31 118 GLU A CA 1
ATOM 935 C C . GLU A 1 118 ? -7.477 -9.281 -22.330 1.00 74.31 118 GLU A C 1
ATOM 937 O O . GLU A 1 118 ? -6.841 -10.257 -21.944 1.00 74.31 118 GLU A O 1
ATOM 942 N N . ASP A 1 119 ? -8.369 -9.362 -23.321 1.00 80.00 119 ASP A N 1
ATOM 943 C CA . ASP A 1 119 ? -8.599 -10.578 -24.119 1.00 80.00 119 ASP A CA 1
ATOM 944 C C . ASP A 1 119 ? -8.799 -11.865 -23.283 1.00 80.00 119 ASP A C 1
ATOM 946 O O . ASP A 1 119 ? -8.221 -12.913 -23.566 1.00 80.00 119 ASP A O 1
ATOM 950 N N . GLU A 1 120 ? -9.612 -11.780 -22.219 1.00 76.81 120 GLU A N 1
ATOM 951 C CA . GLU A 1 120 ? -9.870 -12.865 -21.246 1.00 76.81 120 GLU A CA 1
ATOM 952 C C . GLU A 1 120 ? -8.638 -13.319 -20.431 1.00 76.81 120 GLU A C 1
ATOM 954 O O . GLU A 1 120 ? -8.709 -14.289 -19.670 1.00 76.81 120 GLU A O 1
ATOM 959 N N . GLN A 1 121 ? -7.520 -12.596 -20.522 1.00 77.75 121 GLN A N 1
ATOM 960 C CA . GLN A 1 121 ? -6.311 -12.816 -19.736 1.00 77.75 121 GLN A CA 1
ATOM 961 C C . GLN A 1 121 ? -6.162 -11.748 -18.650 1.00 77.75 121 GLN A C 1
ATOM 963 O O . GLN A 1 121 ? -6.321 -10.552 -18.885 1.00 77.75 121 GLN A O 1
ATOM 968 N N . LYS A 1 122 ? -5.812 -12.196 -17.440 1.00 81.19 122 LYS A N 1
ATOM 969 C CA . LYS A 1 122 ? -5.434 -11.309 -16.336 1.00 81.19 122 LYS A CA 1
ATOM 970 C C . LYS A 1 122 ? -3.963 -10.941 -16.472 1.00 81.19 122 LYS A C 1
ATOM 972 O O . LYS A 1 122 ? -3.106 -11.812 -16.323 1.00 81.19 122 LYS A O 1
ATOM 977 N N . ILE A 1 123 ? -3.683 -9.666 -16.707 1.00 82.94 123 ILE A N 1
ATOM 978 C CA . ILE A 1 123 ? -2.330 -9.110 -16.752 1.00 82.94 123 ILE A CA 1
ATOM 979 C C . ILE A 1 123 ? -2.112 -8.284 -15.485 1.00 82.94 123 ILE A C 1
ATOM 981 O O . ILE A 1 123 ? -2.992 -7.539 -15.054 1.00 82.94 123 ILE A O 1
ATOM 985 N N . LEU A 1 124 ? -0.945 -8.453 -14.868 1.00 85.44 124 LEU A N 1
ATOM 986 C CA . LEU A 1 124 ? -0.524 -7.688 -13.701 1.00 85.44 124 LEU A CA 1
ATOM 987 C C . LEU A 1 124 ? 0.373 -6.534 -14.151 1.00 85.44 124 LEU A C 1
ATOM 989 O O . LEU A 1 124 ? 1.420 -6.771 -14.752 1.00 85.44 124 LEU A O 1
ATOM 993 N N . GLU A 1 125 ? -0.027 -5.307 -13.837 1.00 88.50 125 GLU A N 1
ATOM 994 C CA . GLU A 1 125 ? 0.730 -4.089 -14.116 1.00 88.50 125 GLU A CA 1
ATOM 995 C C . GLU A 1 125 ? 1.156 -3.394 -12.822 1.00 88.50 125 GLU A C 1
ATOM 997 O O . GLU A 1 125 ? 0.403 -3.331 -11.848 1.00 88.50 125 GLU A O 1
ATOM 1002 N N . TYR A 1 126 ? 2.366 -2.833 -12.831 1.00 91.12 126 TYR A N 1
ATOM 1003 C CA . TYR A 1 126 ? 2.912 -2.076 -11.709 1.00 91.12 126 TYR A CA 1
ATOM 1004 C C . TYR A 1 126 ? 3.146 -0.625 -12.100 1.00 91.12 126 TYR A C 1
ATOM 1006 O O . TYR A 1 126 ? 3.848 -0.349 -13.070 1.00 91.12 126 TYR A O 1
ATOM 1014 N N . HIS A 1 127 ? 2.618 0.303 -11.303 1.00 92.56 127 HIS A N 1
ATOM 1015 C CA . HIS A 1 127 ? 2.831 1.738 -11.483 1.00 92.56 127 HIS A CA 1
ATOM 1016 C C . HIS A 1 127 ? 3.634 2.306 -10.318 1.00 92.56 127 HIS A C 1
ATOM 1018 O O . HIS A 1 127 ? 3.223 2.213 -9.163 1.00 92.56 127 HIS A O 1
ATOM 1024 N N . PHE A 1 128 ? 4.768 2.928 -10.633 1.00 93.75 128 PHE A N 1
ATOM 1025 C CA . PHE A 1 128 ? 5.700 3.461 -9.646 1.00 93.75 128 PHE A CA 1
ATOM 1026 C C . PHE A 1 128 ? 5.380 4.919 -9.339 1.00 93.75 128 PHE A C 1
ATOM 1028 O O . PHE A 1 128 ? 5.222 5.748 -10.240 1.00 93.75 128 PHE A O 1
ATOM 1035 N N . LEU A 1 129 ? 5.313 5.241 -8.053 1.00 95.06 129 LEU A N 1
ATOM 1036 C CA . LEU A 1 129 ? 4.992 6.560 -7.540 1.00 95.06 129 LEU A CA 1
ATOM 1037 C C . LEU A 1 129 ? 6.101 7.043 -6.605 1.00 95.06 129 LEU A C 1
ATOM 1039 O O . LEU A 1 129 ? 6.592 6.295 -5.761 1.00 95.06 129 LEU A O 1
ATOM 1043 N N . ASN A 1 130 ? 6.440 8.324 -6.718 1.00 94.19 130 ASN A N 1
ATOM 1044 C CA . ASN A 1 130 ? 7.292 9.022 -5.765 1.00 94.19 130 ASN A CA 1
ATOM 1045 C C . ASN A 1 130 ? 6.412 9.893 -4.847 1.00 94.19 130 ASN A C 1
ATOM 1047 O O . ASN A 1 130 ? 5.809 10.862 -5.344 1.00 94.19 130 ASN A O 1
ATOM 1051 N N . PRO A 1 131 ? 6.285 9.552 -3.552 1.00 94.06 131 PRO A N 1
ATOM 1052 C CA . PRO A 1 131 ? 5.512 10.339 -2.609 1.00 94.06 131 PRO A CA 1
ATOM 1053 C C . PRO A 1 131 ? 6.204 11.664 -2.292 1.00 94.06 131 PRO A C 1
ATOM 1055 O O . PRO A 1 131 ? 7.425 11.763 -2.202 1.00 94.06 131 PRO A O 1
ATOM 1058 N N . LYS A 1 132 ? 5.402 12.722 -2.138 1.00 90.25 132 LYS A N 1
ATOM 1059 C CA . LYS A 1 132 ? 5.907 14.033 -1.704 1.00 90.25 132 LYS A CA 1
ATOM 1060 C C . LYS A 1 132 ? 6.145 14.069 -0.191 1.00 90.25 132 LYS A C 1
ATOM 1062 O O . LYS A 1 132 ? 7.035 14.773 0.279 1.00 90.25 132 LYS A O 1
ATOM 1067 N N . GLU A 1 133 ? 5.297 13.361 0.539 1.00 90.56 133 GLU A N 1
ATOM 1068 C CA . GLU A 1 133 ? 5.303 13.228 1.993 1.00 90.56 133 GLU A CA 1
ATOM 1069 C C . GLU A 1 133 ? 6.026 11.935 2.399 1.00 90.56 133 GLU A C 1
ATOM 1071 O O . GLU A 1 133 ? 6.225 11.041 1.575 1.00 90.56 133 GLU A O 1
ATOM 1076 N N . SER A 1 134 ? 6.458 11.843 3.659 1.00 90.12 134 SER A N 1
ATOM 1077 C CA . SER A 1 134 ? 7.253 10.704 4.124 1.00 90.12 134 SER A CA 1
ATOM 1078 C C . SER A 1 134 ? 6.372 9.489 4.406 1.00 90.12 134 SER A C 1
ATOM 1080 O O . SER A 1 134 ? 5.660 9.436 5.409 1.00 90.12 134 SER A O 1
ATOM 1082 N N . MET A 1 135 ? 6.459 8.482 3.536 1.00 95.31 135 MET A N 1
ATOM 1083 C CA . MET A 1 135 ? 5.802 7.195 3.759 1.00 95.31 135 MET A CA 1
ATOM 1084 C C . MET A 1 135 ? 6.418 6.439 4.943 1.00 95.31 135 MET A C 1
ATOM 1086 O O . MET A 1 135 ? 5.714 5.772 5.692 1.00 95.31 135 MET A O 1
ATOM 1090 N N . GLU A 1 136 ? 7.728 6.574 5.148 1.00 94.44 136 GLU A N 1
ATOM 1091 C CA . GLU A 1 136 ? 8.434 5.984 6.288 1.00 94.44 136 GLU A CA 1
ATOM 1092 C C . GLU A 1 136 ? 7.932 6.542 7.626 1.00 94.44 136 GLU A C 1
ATOM 1094 O O . GLU A 1 136 ? 7.704 5.787 8.570 1.00 94.44 136 GLU A O 1
ATOM 1099 N N . GLU A 1 137 ? 7.690 7.854 7.694 1.00 95.81 137 GLU A N 1
ATOM 1100 C CA . GLU A 1 137 ? 7.132 8.477 8.893 1.00 95.81 137 GLU A CA 1
ATOM 1101 C C . GLU A 1 137 ? 5.740 7.913 9.197 1.00 95.81 137 GLU A C 1
ATOM 1103 O O . GLU A 1 137 ? 5.468 7.525 10.334 1.00 95.81 137 GLU A O 1
ATOM 1108 N N . TRP A 1 138 ? 4.879 7.803 8.182 1.00 97.19 138 TRP A N 1
ATOM 1109 C CA . TRP A 1 138 ? 3.564 7.187 8.337 1.00 97.19 138 TRP A CA 1
ATOM 1110 C C . TRP A 1 138 ? 3.664 5.726 8.800 1.00 97.19 138 TRP A C 1
ATOM 1112 O O . TRP A 1 138 ? 2.994 5.340 9.757 1.00 97.19 138 TRP A O 1
ATOM 1122 N N . LEU A 1 139 ? 4.554 4.930 8.197 1.00 96.69 139 LEU A N 1
ATOM 1123 C CA . LEU A 1 139 ? 4.768 3.532 8.579 1.00 96.69 139 LEU A CA 1
ATOM 1124 C C . LEU A 1 139 ? 5.210 3.397 10.038 1.00 96.69 139 LEU A C 1
ATOM 1126 O O . LEU A 1 139 ? 4.651 2.569 10.749 1.00 96.69 139 LEU A O 1
ATOM 1130 N N . SER A 1 140 ? 6.118 4.250 10.522 1.00 95.69 140 SER A N 1
ATOM 1131 C CA . SER A 1 140 ? 6.567 4.223 11.925 1.00 95.69 140 SER A CA 1
ATOM 1132 C C . SER A 1 140 ? 5.460 4.535 12.943 1.00 95.69 140 SER A C 1
ATOM 1134 O O . SER A 1 140 ? 5.532 4.101 14.092 1.00 95.69 140 SER A O 1
ATOM 1136 N N . LYS A 1 141 ? 4.412 5.268 12.534 1.00 96.06 141 LYS A N 1
ATOM 1137 C CA . LYS A 1 141 ? 3.228 5.534 13.370 1.00 96.06 141 LYS A CA 1
ATOM 1138 C C . LYS A 1 141 ? 2.302 4.317 13.443 1.00 96.06 141 LYS A C 1
ATOM 1140 O O . LYS A 1 141 ? 1.631 4.134 14.455 1.00 96.06 141 LYS A O 1
ATOM 1145 N N . VAL A 1 142 ? 2.261 3.510 12.381 1.00 95.69 142 VAL A N 1
ATOM 1146 C CA . VAL A 1 142 ? 1.348 2.365 12.226 1.00 95.69 142 VAL A CA 1
ATOM 1147 C C . VAL A 1 142 ? 1.980 1.048 12.683 1.00 95.69 142 VAL A C 1
ATOM 1149 O O . VAL A 1 142 ? 1.282 0.192 13.216 1.00 95.69 142 VAL A O 1
ATOM 1152 N N . GLU A 1 143 ? 3.294 0.883 12.536 1.00 94.44 143 GLU A N 1
ATOM 1153 C CA . GLU A 1 143 ? 4.040 -0.318 12.936 1.00 94.44 143 GLU A CA 1
ATOM 1154 C C . GLU A 1 143 ? 3.774 -0.771 14.385 1.00 94.44 143 GLU A C 1
ATOM 1156 O O . GLU A 1 143 ? 3.558 -1.967 14.588 1.00 94.44 143 GLU A O 1
ATOM 1161 N N . PRO A 1 144 ? 3.671 0.121 15.396 1.00 93.50 144 PRO A N 1
ATOM 1162 C CA . PRO A 1 144 ? 3.347 -0.284 16.767 1.00 93.50 144 PRO A CA 1
ATOM 1163 C C . PRO A 1 144 ? 1.973 -0.953 16.931 1.00 93.50 144 PRO A C 1
ATOM 1165 O O . PRO A 1 144 ? 1.707 -1.547 17.974 1.00 93.50 144 PRO A O 1
ATOM 1168 N N . MET A 1 145 ? 1.092 -0.841 15.933 1.00 92.62 145 MET A N 1
ATOM 1169 C CA . MET A 1 145 ? -0.239 -1.458 15.906 1.00 92.62 145 MET A CA 1
ATOM 1170 C C . MET A 1 145 ? -0.224 -2.844 15.247 1.00 92.62 145 MET A C 1
ATOM 1172 O O . MET A 1 145 ? -1.258 -3.510 15.194 1.00 92.62 145 MET A O 1
ATOM 1176 N N . ALA A 1 146 ? 0.920 -3.278 14.712 1.00 92.56 146 ALA A N 1
ATOM 1177 C CA . ALA A 1 146 ? 1.033 -4.548 14.022 1.00 92.56 14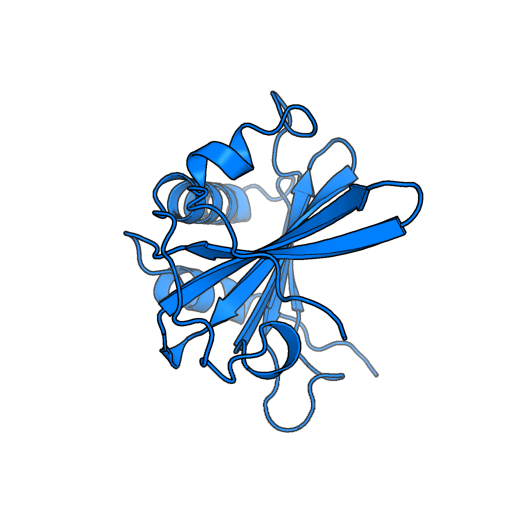6 ALA A CA 1
ATOM 1178 C C . ALA A 1 146 ? 1.034 -5.719 15.009 1.00 92.56 146 ALA A C 1
ATOM 1180 O O . ALA A 1 146 ? 1.809 -5.763 15.966 1.00 92.56 146 ALA A O 1
ATOM 1181 N N . THR A 1 147 ? 0.192 -6.712 14.743 1.00 87.50 147 THR A N 1
ATOM 1182 C CA . THR A 1 147 ? 0.220 -7.993 15.448 1.00 87.50 147 THR A CA 1
ATOM 1183 C C . THR A 1 147 ? 0.914 -9.024 14.568 1.00 87.50 147 THR A C 1
ATOM 1185 O O . THR A 1 147 ? 0.773 -9.031 13.343 1.00 87.50 147 THR A O 1
ATOM 1188 N N . ARG A 1 148 ? 1.728 -9.896 15.173 1.00 74.12 148 ARG A N 1
ATOM 1189 C CA . ARG A 1 148 ? 2.286 -11.039 14.440 1.00 74.12 148 ARG A CA 1
ATOM 1190 C C . ARG A 1 148 ? 1.140 -11.965 14.056 1.00 74.12 148 ARG A C 1
ATOM 1192 O O . ARG A 1 148 ? 0.242 -12.171 14.869 1.00 74.12 148 ARG A O 1
ATOM 1199 N N . ALA A 1 149 ? 1.183 -12.519 12.846 1.00 60.22 149 ALA A N 1
ATOM 1200 C CA . ALA A 1 149 ? 0.308 -13.629 12.498 1.00 60.22 149 ALA A CA 1
ATOM 1201 C C . ALA A 1 149 ? 0.540 -14.744 13.534 1.00 60.22 149 ALA A C 1
ATOM 1203 O O . ALA A 1 149 ? 1.667 -15.226 13.671 1.00 60.22 149 ALA A O 1
ATOM 1204 N N . GLU A 1 150 ? -0.481 -15.055 14.335 1.00 51.88 150 GLU A N 1
ATOM 1205 C CA . GLU A 1 150 ? -0.420 -16.142 15.314 1.00 51.88 150 GLU A CA 1
ATOM 1206 C C . GLU A 1 150 ? -0.214 -17.476 14.570 1.00 51.88 150 GLU A C 1
ATOM 1208 O O . GLU A 1 150 ? -0.782 -17.676 13.493 1.00 51.88 150 GLU A O 1
ATOM 1213 N N . GLU A 1 151 ? 0.659 -18.334 15.113 1.00 43.34 151 GLU A N 1
ATOM 1214 C CA . GLU A 1 151 ? 0.977 -19.673 14.579 1.00 43.34 151 GLU A CA 1
ATOM 1215 C C . GLU A 1 151 ? -0.177 -20.670 14.738 1.00 43.34 151 GLU A C 1
ATOM 1217 O O . GLU A 1 151 ? -0.842 -20.652 15.801 1.00 43.34 151 GLU A O 1
#

Secondary structure (DSSP, 8-state):
-----------HHHHTT-GGGTT--EEEEEEEE--SS-GGG--EEEEETTSTTTHHHHHHHHHHHHHPEEEPPPTT----HHHH-SEEEEEEETTS-EEEEEEETTTTEEEEEEEEEETTEEEEEEEEEE-SS-HHHHHHHHGGGPBP---

Foldseek 3Di:
DDDAPQDDWDALLNVCCDPVCVVWAFAKKKKFQADLVDRVFTWIFMAGPVDPVRVVLSVVVSVQRSQWTWDGDDPPDPDDQVNQFRMWMWGQTPVRDIWIWTAHPVVRWIKTWDWDQDPNDTDIHIIIIHGPDRPVVSCVVRVVRTDTDDD

pLDDT: mean 88.28, std 14.07, range [28.53, 98.38]

Radius of gyration: 15.43 Å; chains: 1; bounding box: 34×34×41 Å